Protein AF-H3BLL1-F1 (afdb_monomer_lite)

InterPro domains:
  IPR002194 Chaperonin TCP-1, conserved site [PS00751] (11-27)
  IPR002194 Chaperonin TCP-1, conserved site [PS00995] (39-47)
  IPR002423 Chaperonin Cpn60/GroEL/TCP-1 family [PF00118] (1-132)
  IPR017998 T-complex protein 1 [PR00304] (9-27)
  IPR017998 T-complex protein 1 [PR00304] (39-58)
  IPR017998 T-complex protein 1 [PTHR11353] (1-132)
  IPR027410 TCP-1-like chaperonin intermediate domain superfamily [G3DSA:3.30.260.10] (96-131)
  IPR027413 GroEL-like equatorial domain superfamily [G3DSA:1.10.560.10] (1-95)
  IPR027413 GroEL-like equatorial domain superfamily [SSF48592] (1-94)

Radius of gyration: 19.1 Å; chains: 1; bounding box: 44×36×47 Å

Sequence (132 aa):
MVINRLEKLFVTNDAATILRELEVQHPAAKMIVMASHMQEQEVGDGTNFVLVFAGALLELAEELLRIGLSVSEVISGYEIACKKAHEILPELVCCSAKNLRDVDEVSSLLRTSIMSKQYGSETFLAKLIAQA

Organism: Mus musculus (NCBI:txid10090)

Structure (mmCIF, N/CA/C/O backbone):
data_AF-H3BLL1-F1
#
_entry.id   AF-H3BLL1-F1
#
loop_
_atom_site.group_PDB
_atom_site.id
_atom_site.type_symbol
_atom_site.label_atom_id
_atom_site.label_alt_id
_atom_site.label_comp_id
_atom_site.label_asym_id
_atom_site.label_entity_id
_atom_site.label_seq_id
_atom_site.pdbx_PDB_ins_code
_atom_site.Cartn_x
_atom_site.Cartn_y
_atom_site.Cartn_z
_atom_site.occupancy
_atom_site.B_iso_or_equiv
_atom_site.auth_seq_id
_atom_site.auth_comp_id
_atom_site.auth_asym_id
_atom_site.auth_atom_id
_atom_site.pdbx_PDB_model_num
ATOM 1 N N . MET A 1 1 ? -11.235 7.068 -17.071 1.00 83.25 1 MET A N 1
ATOM 2 C CA . MET A 1 1 ? -11.372 8.383 -17.734 1.00 83.25 1 MET A CA 1
ATOM 3 C C . MET A 1 1 ? -11.828 9.377 -16.687 1.00 83.25 1 MET A C 1
ATOM 5 O O . MET A 1 1 ? -12.841 9.115 -16.051 1.00 83.25 1 MET A O 1
ATOM 9 N N . VAL A 1 2 ? -11.071 10.450 -16.472 1.00 87.44 2 VAL A N 1
ATOM 10 C CA . VAL A 1 2 ? -11.407 11.514 -15.514 1.00 87.44 2 VAL A CA 1
ATOM 11 C C . VAL A 1 2 ? -11.493 12.826 -16.288 1.00 87.44 2 VAL A C 1
ATOM 13 O O . VAL A 1 2 ? -10.601 13.119 -17.082 1.00 87.44 2 VAL A O 1
ATOM 16 N N . ILE A 1 3 ? -12.572 13.583 -16.096 1.00 88.44 3 ILE A N 1
ATOM 17 C CA . ILE A 1 3 ? -12.713 14.948 -16.615 1.00 88.44 3 ILE A CA 1
ATOM 18 C C . ILE A 1 3 ? -12.699 15.865 -15.400 1.00 88.44 3 ILE A C 1
ATOM 20 O O . ILE A 1 3 ? -13.543 15.717 -14.517 1.00 88.44 3 ILE A O 1
ATOM 24 N N . ASN A 1 4 ? -11.717 16.758 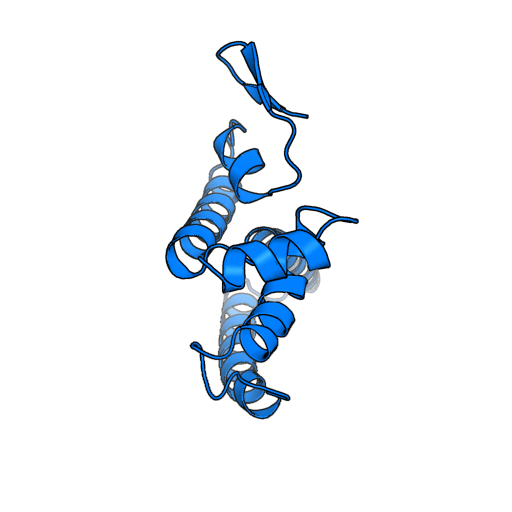-15.324 1.00 85.56 4 ASN A N 1
ATOM 25 C CA . ASN A 1 4 ? -11.573 17.639 -14.168 1.00 85.56 4 ASN A CA 1
ATOM 26 C C . ASN A 1 4 ? -12.425 18.916 -14.304 1.00 85.56 4 ASN A C 1
ATOM 28 O O . ASN A 1 4 ? -13.054 19.160 -15.334 1.00 85.56 4 ASN A O 1
ATOM 32 N N . ARG A 1 5 ? -12.410 19.771 -13.271 1.00 85.50 5 ARG A N 1
ATOM 33 C CA . ARG A 1 5 ? -13.144 21.056 -13.235 1.00 85.50 5 ARG A CA 1
ATOM 34 C C . ARG A 1 5 ? -12.823 22.016 -14.388 1.00 85.50 5 ARG A C 1
ATOM 36 O O . ARG A 1 5 ? -13.582 22.948 -14.622 1.00 85.50 5 ARG A O 1
ATOM 43 N N . LEU A 1 6 ? -11.685 21.831 -15.058 1.00 90.31 6 LEU A N 1
ATOM 44 C CA . LEU A 1 6 ? -11.230 22.643 -16.189 1.00 90.31 6 LEU A CA 1
ATOM 45 C C . LEU A 1 6 ? -11.555 21.988 -17.542 1.00 90.31 6 LEU A C 1
ATOM 47 O O . LEU A 1 6 ? -10.938 22.343 -18.543 1.00 90.31 6 LEU A O 1
ATOM 51 N N . GLU A 1 7 ? -12.449 20.994 -17.561 1.00 89.06 7 GLU A N 1
ATOM 52 C CA . GLU A 1 7 ? -12.830 20.210 -18.745 1.00 89.06 7 GLU A CA 1
ATOM 53 C C . GLU A 1 7 ? -11.648 19.488 -19.420 1.00 89.06 7 GLU A C 1
ATOM 55 O O . GLU A 1 7 ? -11.715 19.093 -20.585 1.00 89.06 7 GLU A O 1
ATOM 60 N N . LYS A 1 8 ? -10.546 19.264 -18.687 1.00 90.94 8 LYS A N 1
ATOM 61 C CA . LYS A 1 8 ? -9.409 18.497 -19.203 1.00 90.94 8 LYS A CA 1
ATOM 62 C C . LYS A 1 8 ? -9.686 17.007 -19.083 1.00 90.94 8 LYS A C 1
ATOM 64 O O . LYS A 1 8 ? -10.024 16.511 -18.008 1.00 90.94 8 LYS A O 1
ATOM 69 N N . LEU A 1 9 ? -9.489 16.303 -20.194 1.00 91.44 9 LEU A N 1
ATOM 70 C CA . LEU A 1 9 ? -9.632 14.858 -20.288 1.00 91.44 9 LEU A CA 1
ATOM 71 C C . LEU A 1 9 ? -8.333 14.151 -19.886 1.00 91.44 9 LEU A C 1
ATOM 73 O O . LEU A 1 9 ? -7.309 14.299 -20.552 1.00 91.44 9 LEU A O 1
ATOM 77 N N . PHE A 1 10 ? -8.407 13.313 -18.855 1.00 90.94 10 PHE A N 1
ATOM 78 C CA . PHE A 1 10 ? -7.334 12.413 -18.444 1.00 90.94 10 PHE A CA 1
ATOM 79 C C . PHE A 1 10 ? -7.717 10.957 -18.715 1.00 90.94 10 PHE A C 1
ATOM 81 O O . PHE A 1 10 ? -8.726 10.433 -18.220 1.00 90.94 10 PHE A O 1
ATOM 88 N N . VAL A 1 11 ? -6.867 10.277 -19.481 1.00 91.06 11 VAL A N 1
ATOM 89 C CA . VAL A 1 11 ? -6.917 8.828 -19.689 1.00 91.06 11 VAL A CA 1
ATOM 90 C C . VAL A 1 11 ? -5.709 8.238 -18.977 1.00 91.06 11 VAL A C 1
ATOM 92 O O . VAL A 1 11 ? -4.587 8.336 -19.458 1.00 91.06 11 VAL A O 1
ATOM 95 N N . THR A 1 12 ? -5.937 7.693 -17.786 1.00 89.38 12 THR A N 1
ATOM 96 C CA . THR A 1 12 ? -4.879 7.140 -16.941 1.00 89.38 12 THR A CA 1
ATOM 97 C C . THR A 1 12 ? -5.408 5.964 -16.132 1.00 89.38 12 THR A C 1
ATOM 99 O O . THR A 1 12 ? -6.570 5.968 -15.716 1.00 89.38 12 THR A O 1
ATOM 102 N N . ASN A 1 13 ? -4.541 4.976 -15.926 1.00 85.19 13 ASN A N 1
ATOM 103 C CA . ASN A 1 13 ? -4.751 3.852 -15.012 1.00 85.19 13 ASN A CA 1
ATOM 104 C C . ASN A 1 13 ? -4.034 4.071 -13.671 1.00 85.19 13 ASN A C 1
ATOM 106 O O . ASN A 1 13 ? -4.079 3.217 -12.790 1.00 85.19 13 ASN A O 1
ATOM 110 N N . ASP A 1 14 ? -3.331 5.194 -13.522 1.00 88.00 14 ASP A N 1
ATOM 111 C CA . ASP A 1 14 ? -2.552 5.483 -12.334 1.00 88.00 14 ASP A CA 1
ATOM 112 C C . ASP A 1 14 ? -3.418 6.074 -11.212 1.00 88.00 14 ASP A C 1
ATOM 114 O O . ASP A 1 14 ? -4.023 7.138 -11.364 1.00 88.00 14 ASP A O 1
ATOM 118 N N . ALA A 1 15 ? -3.449 5.385 -10.070 1.00 88.25 15 ALA A N 1
ATOM 119 C CA . ALA A 1 15 ? -4.270 5.757 -8.924 1.00 88.25 15 ALA A CA 1
ATOM 120 C C . ALA A 1 15 ? -3.898 7.135 -8.358 1.00 88.25 15 ALA A C 1
ATOM 122 O O . ALA A 1 15 ? -4.791 7.926 -8.055 1.00 88.25 15 ALA A O 1
ATOM 123 N N . ALA A 1 16 ? -2.606 7.466 -8.275 1.00 86.56 16 ALA A N 1
ATOM 124 C CA . ALA A 1 16 ? -2.158 8.768 -7.783 1.00 86.56 16 ALA A CA 1
ATOM 125 C C . ALA A 1 16 ? -2.653 9.912 -8.677 1.00 86.56 16 ALA A C 1
ATOM 127 O O . ALA A 1 16 ? -3.097 10.956 -8.198 1.00 86.56 16 ALA A O 1
ATOM 128 N N . THR A 1 17 ? -2.615 9.716 -9.993 1.00 88.06 17 THR A N 1
ATOM 129 C CA . THR A 1 17 ? -3.149 10.679 -10.962 1.00 88.06 17 THR A CA 1
ATOM 130 C C . THR A 1 17 ? -4.666 10.803 -10.856 1.00 88.06 17 THR A C 1
ATOM 132 O O . THR A 1 17 ? -5.173 11.920 -10.817 1.00 88.06 17 THR A O 1
ATOM 135 N N . ILE A 1 18 ? -5.393 9.690 -10.724 1.00 91.31 18 ILE A N 1
ATOM 136 C CA . ILE A 1 18 ? -6.850 9.714 -10.523 1.00 91.31 18 ILE A CA 1
ATOM 137 C C . ILE A 1 18 ? -7.205 10.501 -9.255 1.00 91.31 18 ILE A C 1
ATOM 139 O O . ILE A 1 18 ? -8.041 11.398 -9.306 1.00 91.31 18 ILE A O 1
ATOM 143 N N . LEU A 1 19 ? -6.550 10.214 -8.128 1.00 89.88 19 LEU A N 1
ATOM 144 C CA . LEU A 1 19 ? -6.845 10.860 -6.848 1.00 89.88 19 LEU A CA 1
ATOM 145 C C . LEU A 1 19 ? -6.522 12.356 -6.819 1.00 89.88 19 LEU A C 1
ATOM 147 O O . LEU A 1 19 ? -7.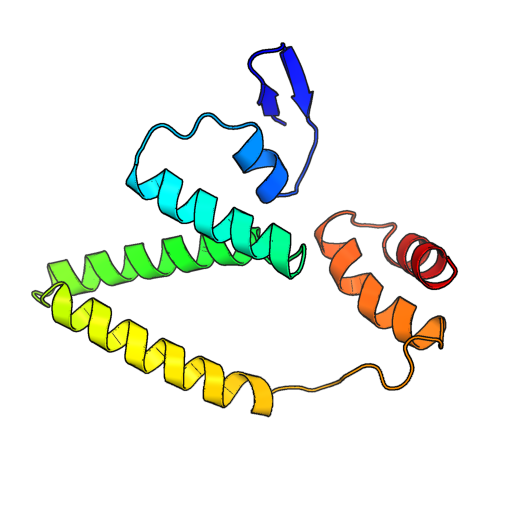196 13.093 -6.106 1.00 89.88 19 LEU A O 1
ATOM 151 N N . ARG A 1 20 ? -5.524 12.811 -7.585 1.00 86.38 20 ARG A N 1
ATOM 152 C CA . ARG A 1 20 ? -5.202 14.242 -7.718 1.00 86.38 20 ARG A CA 1
ATOM 153 C C . ARG A 1 20 ? -6.273 15.020 -8.475 1.00 86.38 20 ARG A C 1
ATOM 155 O O . ARG A 1 20 ? -6.527 16.174 -8.146 1.00 86.38 20 ARG A O 1
ATOM 162 N N . GLU A 1 21 ? -6.891 14.392 -9.471 1.00 89.12 21 GLU A N 1
ATOM 163 C CA . GLU A 1 21 ? -7.937 15.022 -10.282 1.00 89.12 21 GLU A CA 1
ATOM 164 C C . GLU A 1 21 ? -9.336 14.899 -9.652 1.00 89.12 21 GLU A C 1
ATOM 166 O O . GLU A 1 21 ? -10.254 15.621 -10.043 1.00 89.12 21 GLU A O 1
ATOM 171 N N . LEU A 1 22 ? -9.515 14.005 -8.673 1.00 87.44 22 LEU A N 1
ATOM 172 C CA . LEU A 1 22 ? -10.772 13.826 -7.948 1.00 87.44 22 LEU A CA 1
ATOM 173 C C . LEU A 1 22 ? -10.936 14.816 -6.790 1.00 87.44 22 LEU A C 1
ATOM 175 O O . LEU A 1 22 ? -10.029 15.087 -6.006 1.00 87.44 22 LEU A O 1
ATOM 179 N N . GLU A 1 23 ? -12.167 15.282 -6.601 1.00 86.19 23 GLU A N 1
ATOM 180 C CA . GLU A 1 23 ? -12.534 16.148 -5.484 1.00 86.19 23 GLU A CA 1
ATOM 181 C C . GLU A 1 23 ? -12.929 15.343 -4.246 1.00 86.19 23 GLU A C 1
ATOM 183 O O . GLU A 1 23 ? -14.108 15.127 -3.956 1.00 86.19 23 GLU A O 1
ATOM 188 N N 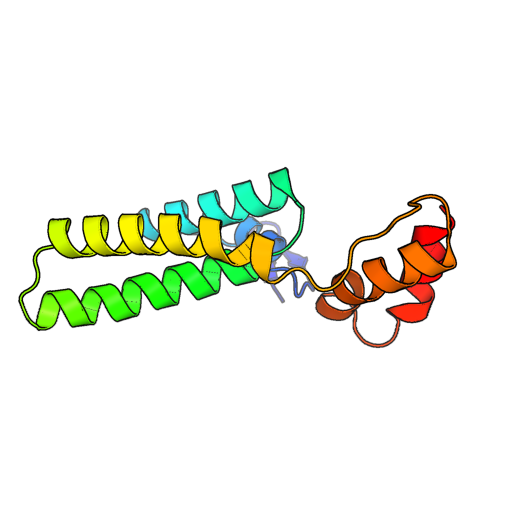. VAL A 1 24 ? -11.938 14.905 -3.475 1.00 90.56 24 VAL A N 1
ATOM 189 C CA . VAL A 1 24 ? -12.203 14.166 -2.236 1.00 90.56 24 VAL A CA 1
ATOM 190 C C . VAL A 1 24 ? -12.667 15.120 -1.132 1.00 90.56 24 VAL A C 1
ATOM 192 O O . VAL A 1 24 ? -11.888 15.903 -0.590 1.00 90.56 24 VAL A O 1
ATOM 195 N N . GLN A 1 25 ? -13.954 15.049 -0.783 1.00 92.19 25 GLN A N 1
ATOM 196 C CA . GLN A 1 25 ? -14.570 15.919 0.228 1.00 92.19 25 GLN A CA 1
ATOM 197 C C . GLN A 1 25 ? -14.432 15.367 1.655 1.00 92.19 25 GLN A C 1
ATOM 199 O O . GLN A 1 25 ? -14.162 16.121 2.590 1.00 92.19 25 GLN A O 1
ATOM 204 N N . HIS A 1 26 ? -14.581 14.049 1.828 1.00 95.06 26 HIS A N 1
ATOM 205 C CA . HIS A 1 26 ? -14.648 13.423 3.148 1.00 95.06 26 HIS A CA 1
ATOM 206 C C . HIS A 1 26 ? -13.288 13.460 3.880 1.00 95.06 26 HIS A C 1
ATOM 208 O O . HIS A 1 26 ? -12.306 12.942 3.339 1.00 95.06 26 HIS A O 1
ATOM 214 N N . PRO A 1 27 ? -13.200 13.990 5.119 1.00 94.44 27 PRO A N 1
ATOM 215 C CA . PRO A 1 27 ? -11.931 14.112 5.845 1.00 94.44 27 PRO A CA 1
ATOM 216 C C . PRO A 1 27 ? -11.185 12.786 6.039 1.00 94.44 27 PRO A C 1
ATOM 218 O O . PRO A 1 27 ? -9.980 12.731 5.815 1.00 94.44 27 PRO A O 1
ATOM 221 N N . ALA A 1 28 ? -11.887 11.697 6.373 1.00 92.62 28 ALA A N 1
ATOM 222 C CA . ALA A 1 28 ? -11.237 10.391 6.529 1.00 92.62 28 ALA A CA 1
ATOM 223 C C . ALA A 1 28 ? -10.647 9.871 5.206 1.00 92.62 28 ALA A C 1
ATOM 225 O O . ALA A 1 28 ? -9.562 9.302 5.195 1.00 92.62 28 ALA A O 1
ATOM 226 N N . ALA A 1 29 ? -11.312 10.136 4.075 1.00 93.75 29 ALA A N 1
ATOM 227 C CA . ALA A 1 29 ? -10.797 9.744 2.767 1.00 93.75 29 ALA A CA 1
ATOM 228 C C . ALA A 1 29 ? -9.573 10.589 2.382 1.00 93.75 29 ALA A C 1
ATOM 230 O O . ALA A 1 29 ? -8.626 10.060 1.807 1.00 93.75 29 ALA A O 1
ATOM 231 N N . LYS A 1 30 ? -9.537 11.878 2.763 1.00 94.19 30 LYS A N 1
ATOM 232 C CA . LYS A 1 30 ? -8.354 12.732 2.564 1.00 94.19 30 LYS A CA 1
ATOM 233 C C . LYS A 1 30 ? -7.108 12.170 3.248 1.00 94.19 30 LYS A C 1
ATOM 235 O O . LYS A 1 30 ? -6.038 12.267 2.663 1.00 94.19 30 LYS A O 1
ATOM 240 N N . MET A 1 31 ? -7.236 11.551 4.423 1.00 94.62 31 MET A N 1
ATOM 241 C CA . MET A 1 31 ? -6.096 10.912 5.098 1.00 94.62 31 MET A CA 1
ATOM 242 C C . MET A 1 31 ? -5.500 9.777 4.257 1.00 94.62 31 MET A C 1
ATOM 244 O O . MET A 1 31 ? -4.284 9.699 4.103 1.00 94.62 31 MET A O 1
ATOM 248 N N . ILE A 1 32 ? -6.348 8.941 3.649 1.00 94.31 32 ILE A N 1
ATOM 249 C CA . ILE A 1 32 ? -5.904 7.848 2.771 1.00 94.31 32 ILE A CA 1
ATOM 250 C C . ILE A 1 32 ? -5.266 8.413 1.490 1.00 94.31 32 ILE A C 1
ATOM 252 O O . ILE A 1 32 ? -4.215 7.942 1.057 1.00 94.31 32 ILE A O 1
ATOM 256 N N . VAL A 1 33 ? -5.850 9.469 0.911 1.00 94.12 33 VAL A N 1
ATOM 257 C CA . VAL A 1 33 ? -5.271 10.164 -0.252 1.00 94.12 33 VAL A CA 1
ATOM 258 C C . VAL A 1 33 ? -3.895 10.743 0.075 1.00 94.12 33 VAL A C 1
ATOM 260 O O . VAL A 1 33 ? -2.971 10.597 -0.720 1.00 94.12 33 VAL A O 1
ATOM 263 N N . MET A 1 34 ? -3.730 11.361 1.247 1.00 93.00 34 MET A N 1
ATOM 264 C CA . MET A 1 34 ? -2.440 11.885 1.703 1.00 93.00 34 MET A CA 1
ATOM 265 C C . MET A 1 34 ? -1.410 10.766 1.880 1.00 93.00 34 MET A C 1
ATOM 267 O O . MET A 1 34 ? -0.288 10.913 1.405 1.00 93.00 34 MET A O 1
ATOM 271 N N . ALA A 1 35 ? -1.793 9.632 2.474 1.00 94.00 35 ALA A N 1
ATOM 272 C CA . ALA A 1 35 ? -0.910 8.472 2.604 1.00 94.00 35 ALA A CA 1
ATOM 273 C C . ALA A 1 35 ? -0.468 7.930 1.232 1.00 94.00 35 ALA A C 1
ATOM 275 O O . ALA A 1 35 ? 0.718 7.702 1.002 1.00 94.00 35 ALA A O 1
ATOM 276 N N . SER A 1 36 ? -1.401 7.802 0.282 1.00 94.19 36 SER A N 1
ATOM 277 C CA . SER A 1 36 ? -1.071 7.423 -1.096 1.00 94.19 36 SER A CA 1
ATOM 278 C C . SER A 1 36 ? -0.182 8.458 -1.790 1.00 94.19 36 SER A C 1
ATOM 280 O O . SER A 1 36 ? 0.625 8.083 -2.636 1.00 94.19 36 SER A O 1
ATOM 282 N N . HIS A 1 37 ? -0.322 9.747 -1.478 1.00 93.12 37 HIS A N 1
ATOM 283 C CA . HIS A 1 37 ? 0.534 10.784 -2.048 1.00 93.12 37 HIS A CA 1
ATOM 284 C C . HIS A 1 37 ? 1.958 10.725 -1.486 1.00 93.12 37 HIS A C 1
ATOM 286 O O . HIS A 1 37 ? 2.906 10.899 -2.243 1.00 93.12 37 HIS A O 1
ATOM 292 N N . MET A 1 38 ? 2.120 10.429 -0.194 1.00 94.56 38 MET A N 1
ATOM 293 C CA . MET A 1 38 ? 3.440 10.200 0.404 1.00 94.56 38 MET A CA 1
ATOM 294 C C . MET A 1 38 ? 4.142 8.999 -0.241 1.00 94.56 38 MET A C 1
ATOM 296 O O . MET A 1 38 ? 5.315 9.089 -0.582 1.00 94.56 38 MET A O 1
ATOM 300 N N . GLN A 1 39 ? 3.411 7.909 -0.494 1.00 94.62 39 GLN A N 1
ATOM 301 C CA . GLN A 1 39 ? 3.941 6.743 -1.208 1.00 94.62 39 GLN A CA 1
ATOM 302 C C . GLN A 1 39 ? 4.447 7.099 -2.618 1.00 94.62 39 GLN A C 1
ATOM 304 O O . GLN A 1 39 ? 5.526 6.667 -3.020 1.00 94.62 39 GLN A O 1
ATOM 309 N N . GLU A 1 40 ? 3.687 7.915 -3.357 1.00 92.56 40 GLU A N 1
ATOM 310 C CA . GLU A 1 40 ? 4.103 8.420 -4.673 1.00 92.56 40 GLU A CA 1
ATOM 311 C C . GLU A 1 40 ? 5.391 9.250 -4.584 1.00 92.56 40 GLU A C 1
ATOM 313 O O . GLU A 1 40 ? 6.264 9.116 -5.433 1.00 92.56 40 GLU A O 1
ATOM 318 N N . GLN A 1 41 ? 5.522 10.107 -3.567 1.00 94.00 41 GLN A N 1
ATOM 319 C CA . GLN A 1 41 ? 6.690 10.981 -3.415 1.00 94.00 41 GLN A CA 1
ATOM 320 C C . GLN A 1 41 ? 7.971 10.216 -3.070 1.00 94.00 41 GLN A C 1
ATOM 322 O O . GLN A 1 41 ? 9.035 10.576 -3.566 1.00 94.00 41 GLN A O 1
ATOM 327 N N . GLU A 1 42 ? 7.876 9.183 -2.232 1.00 93.75 42 GLU A N 1
ATOM 328 C CA . GLU A 1 42 ? 9.051 8.450 -1.750 1.00 93.75 42 GLU A CA 1
ATOM 329 C C . GLU A 1 42 ? 9.560 7.414 -2.759 1.00 93.75 42 GLU A C 1
ATOM 331 O O . GLU A 1 42 ? 10.769 7.288 -2.955 1.00 93.75 42 GLU A O 1
ATOM 336 N N . VAL A 1 43 ? 8.660 6.663 -3.407 1.00 91.75 43 VAL A N 1
ATOM 337 C CA . VAL A 1 43 ? 9.060 5.559 -4.303 1.00 91.75 43 VAL A CA 1
ATOM 338 C C . VAL A 1 43 ? 8.427 5.598 -5.694 1.00 91.75 43 VAL A C 1
ATOM 340 O O . VAL A 1 43 ? 8.891 4.884 -6.579 1.00 91.75 43 VAL A O 1
ATOM 343 N N . GLY A 1 44 ? 7.381 6.401 -5.913 1.00 89.88 44 GLY A N 1
ATOM 344 C CA . GLY A 1 44 ? 6.717 6.534 -7.220 1.00 89.88 44 GLY A CA 1
ATOM 345 C C . GLY A 1 44 ? 5.904 5.318 -7.687 1.00 89.88 44 GLY A C 1
ATOM 346 O O . GLY 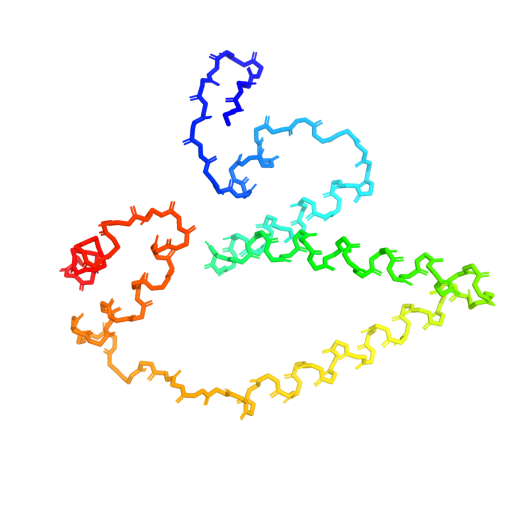A 1 44 ? 5.432 5.296 -8.821 1.00 89.88 44 GLY A O 1
ATOM 347 N N . ASP A 1 45 ? 5.739 4.292 -6.846 1.00 91.06 45 ASP A N 1
ATOM 348 C CA . ASP A 1 45 ? 4.930 3.102 -7.131 1.00 91.06 45 ASP A CA 1
ATOM 349 C C . ASP A 1 45 ? 4.198 2.598 -5.872 1.00 91.06 45 ASP A C 1
ATOM 351 O O . ASP A 1 45 ? 4.474 3.006 -4.742 1.00 91.06 45 ASP A O 1
ATOM 355 N N . GLY A 1 46 ? 3.226 1.705 -6.052 1.00 92.38 46 GLY A N 1
ATOM 356 C CA . GLY A 1 46 ? 2.468 1.104 -4.952 1.00 92.38 46 GLY A CA 1
ATOM 357 C C . GLY A 1 46 ? 1.358 1.996 -4.393 1.00 92.38 46 GLY A C 1
ATOM 358 O O . GLY A 1 46 ? 0.720 1.642 -3.405 1.00 92.38 46 GLY A O 1
ATOM 359 N N . THR A 1 47 ? 1.050 3.120 -5.039 1.00 93.94 47 THR A N 1
ATOM 360 C CA . THR A 1 47 ? -0.046 4.008 -4.620 1.00 93.94 47 THR A CA 1
ATOM 361 C C . THR A 1 47 ? -1.389 3.295 -4.581 1.00 93.94 47 THR A C 1
ATOM 363 O O . THR A 1 47 ? -2.113 3.387 -3.595 1.00 93.94 47 THR A O 1
ATOM 366 N N . ASN A 1 48 ? -1.682 2.475 -5.592 1.00 94.06 48 ASN A N 1
ATOM 367 C CA . ASN A 1 48 ? -2.886 1.648 -5.593 1.00 94.06 48 ASN A CA 1
ATOM 368 C C . ASN A 1 48 ? -2.890 0.608 -4.456 1.00 94.06 48 ASN A C 1
ATOM 370 O O . ASN A 1 48 ? -3.939 0.338 -3.877 1.00 94.06 48 ASN A O 1
ATOM 374 N N . PHE A 1 49 ? -1.724 0.048 -4.110 1.00 95.75 49 PHE A N 1
ATOM 375 C CA . PHE A 1 49 ? -1.606 -0.903 -3.003 1.00 95.75 49 PHE A CA 1
ATOM 376 C C . PHE A 1 49 ? -1.976 -0.247 -1.671 1.00 95.75 49 PHE A C 1
ATOM 378 O O . PHE A 1 49 ? -2.779 -0.812 -0.936 1.00 95.75 49 PHE A O 1
ATOM 385 N N . VAL A 1 50 ? -1.486 0.967 -1.398 1.00 95.94 50 VAL A N 1
ATOM 386 C CA . VAL A 1 50 ? -1.830 1.713 -0.173 1.00 95.94 50 VAL A CA 1
ATOM 387 C C . VAL A 1 50 ? -3.342 1.904 -0.041 1.00 95.94 50 VAL A C 1
ATOM 389 O O . VAL A 1 50 ? -3.893 1.682 1.035 1.00 95.94 50 VAL A O 1
ATOM 392 N N . LEU A 1 51 ? -4.027 2.262 -1.131 1.00 95.06 51 LEU A N 1
ATOM 393 C CA . LEU A 1 51 ? -5.478 2.477 -1.126 1.00 95.06 51 LEU A CA 1
ATOM 394 C C . LEU A 1 51 ? -6.254 1.196 -0.824 1.00 95.06 51 LEU A C 1
ATOM 396 O O . LEU A 1 51 ? -7.110 1.185 0.060 1.00 95.06 51 LEU A O 1
ATOM 400 N N . VAL A 1 52 ? -5.947 0.121 -1.554 1.00 96.56 52 VAL A N 1
ATOM 401 C CA . VAL A 1 52 ? -6.636 -1.167 -1.405 1.00 96.56 52 VAL A CA 1
ATOM 402 C C . VAL A 1 52 ? -6.359 -1.762 -0.028 1.00 96.56 52 VAL A C 1
ATOM 404 O O . VAL A 1 52 ? -7.280 -2.221 0.644 1.00 96.56 52 VAL A O 1
ATOM 407 N N . PHE A 1 53 ? -5.106 -1.708 0.422 1.00 97.88 53 PHE A N 1
ATOM 408 C CA . PHE A 1 53 ? -4.704 -2.256 1.710 1.00 97.88 53 PHE A CA 1
ATOM 409 C C . PHE A 1 53 ? -5.334 -1.491 2.878 1.00 97.88 53 PHE A C 1
ATOM 411 O O . PHE A 1 53 ? -5.879 -2.113 3.786 1.00 97.88 53 PHE A O 1
ATOM 418 N N . ALA A 1 54 ? -5.356 -0.154 2.832 1.00 97.06 54 ALA A N 1
ATOM 419 C CA . ALA A 1 54 ? -6.041 0.651 3.844 1.00 97.06 54 ALA A CA 1
ATOM 420 C C . ALA A 1 54 ? -7.552 0.366 3.888 1.00 97.06 54 ALA A C 1
ATOM 422 O O . ALA A 1 54 ? -8.120 0.271 4.974 1.00 97.06 54 ALA A O 1
ATOM 423 N N . GLY A 1 55 ? -8.194 0.192 2.727 1.00 97.00 55 GLY A N 1
ATOM 424 C CA . GLY A 1 55 ? -9.604 -0.195 2.646 1.00 97.00 55 GLY A CA 1
ATOM 425 C C . GLY A 1 55 ? -9.879 -1.540 3.321 1.00 97.00 55 GLY A C 1
ATOM 426 O O . GLY A 1 55 ? -10.751 -1.617 4.182 1.00 97.00 55 GLY A O 1
ATOM 427 N N . ALA A 1 56 ? -9.081 -2.562 3.002 1.00 98.12 56 ALA A N 1
ATOM 428 C CA . ALA A 1 56 ? -9.211 -3.896 3.590 1.00 98.12 56 ALA A CA 1
ATOM 429 C C . ALA A 1 56 ? -8.978 -3.900 5.113 1.00 98.12 56 ALA A C 1
ATOM 431 O O . ALA A 1 56 ? -9.694 -4.574 5.851 1.00 98.12 56 ALA A O 1
ATOM 432 N N . LEU A 1 57 ? -8.008 -3.119 5.603 1.00 98.12 57 LEU A N 1
ATOM 433 C CA . LEU A 1 57 ? -7.775 -2.961 7.041 1.00 98.12 57 LEU A CA 1
ATOM 434 C C . LEU A 1 57 ? -8.983 -2.336 7.748 1.00 98.12 57 LEU A C 1
ATOM 436 O O . LEU A 1 57 ? -9.351 -2.777 8.831 1.00 98.12 57 LEU A O 1
ATOM 440 N N . LEU A 1 58 ? -9.610 -1.317 7.157 1.00 97.75 58 LEU A N 1
ATOM 441 C CA . LEU A 1 58 ? -10.779 -0.666 7.755 1.00 97.75 58 LEU A CA 1
ATOM 442 C C . LEU A 1 58 ? -12.030 -1.554 7.714 1.00 97.75 58 LEU A C 1
ATOM 444 O O . LEU A 1 58 ? -12.788 -1.559 8.680 1.00 97.75 58 LEU A O 1
ATOM 448 N N . GLU A 1 59 ? -12.220 -2.321 6.639 1.00 97.94 59 GLU A N 1
ATOM 449 C CA . GLU A 1 59 ? -13.310 -3.297 6.510 1.00 97.94 59 GLU A CA 1
ATOM 450 C C . GLU A 1 59 ? -13.218 -4.377 7.599 1.00 97.94 59 GLU A C 1
ATOM 452 O O . GLU A 1 59 ? -14.170 -4.598 8.345 1.00 97.94 59 GLU A O 1
ATOM 457 N N . LEU A 1 60 ? -12.036 -4.971 7.782 1.00 97.88 60 LEU A N 1
ATOM 458 C CA . LEU A 1 60 ? -11.803 -5.954 8.844 1.00 97.88 60 LEU A CA 1
ATOM 459 C C . LEU A 1 60 ? -11.868 -5.336 10.247 1.00 97.88 60 LEU A C 1
ATOM 461 O O . LEU A 1 60 ? -12.344 -5.973 11.188 1.00 97.88 60 LEU A O 1
ATOM 465 N N . ALA A 1 61 ? -11.410 -4.094 10.412 1.00 98.00 61 ALA A N 1
ATOM 466 C CA . ALA A 1 61 ? -11.535 -3.384 11.680 1.00 98.00 61 ALA A CA 1
ATOM 467 C C . ALA A 1 61 ? -13.007 -3.193 12.071 1.00 98.00 61 ALA A C 1
ATOM 469 O O . ALA A 1 61 ? -13.348 -3.366 13.240 1.00 98.00 61 ALA A O 1
ATOM 470 N N . GLU A 1 62 ? -13.890 -2.890 11.116 1.00 97.88 62 GLU A N 1
ATOM 471 C CA . GLU A 1 62 ? -15.327 -2.777 11.371 1.00 97.88 62 GLU A CA 1
ATOM 472 C C . GLU A 1 62 ? -15.914 -4.085 11.925 1.00 97.88 62 GLU A C 1
ATOM 474 O O . GLU A 1 62 ? -16.678 -4.057 12.895 1.00 97.88 62 GLU A O 1
ATOM 479 N N . GLU A 1 63 ? -15.534 -5.234 11.364 1.00 97.88 63 GLU A N 1
ATOM 480 C CA . GLU A 1 63 ? -15.975 -6.546 11.854 1.00 97.88 63 GLU A CA 1
ATOM 481 C C . GLU A 1 63 ? -15.535 -6.797 13.302 1.00 97.88 63 GLU A C 1
ATOM 483 O O . GLU A 1 63 ? -16.342 -7.223 14.133 1.00 97.88 63 GLU A O 1
ATOM 488 N N . LEU A 1 64 ? -14.284 -6.470 13.636 1.00 97.62 64 LEU A N 1
ATOM 489 C CA . LEU A 1 64 ? -13.755 -6.613 14.996 1.00 97.62 64 LEU A CA 1
ATOM 490 C C . LEU A 1 64 ? -14.520 -5.744 16.000 1.00 97.62 64 LEU A C 1
ATOM 492 O O . LEU A 1 64 ? -14.866 -6.209 17.090 1.00 97.62 64 LEU A O 1
ATOM 496 N N . LEU A 1 65 ? -14.845 -4.507 15.620 1.00 97.56 65 LEU A N 1
ATOM 497 C CA . LEU A 1 65 ? -15.654 -3.616 16.453 1.00 97.56 65 LEU A CA 1
ATOM 498 C C . LEU A 1 65 ? -17.066 -4.175 16.671 1.00 97.56 65 LEU A C 1
ATOM 500 O O . LEU A 1 65 ? -17.582 -4.123 17.787 1.00 97.56 65 LEU A O 1
ATOM 504 N N . ARG A 1 66 ? -17.685 -4.763 15.638 1.00 97.38 66 ARG A N 1
ATOM 505 C CA . ARG A 1 66 ? -19.015 -5.395 15.740 1.00 97.38 66 ARG A CA 1
ATOM 506 C C . ARG A 1 66 ? -19.029 -6.614 16.668 1.00 97.38 66 ARG A C 1
ATOM 508 O O . ARG A 1 66 ? -20.055 -6.879 17.290 1.00 97.38 66 ARG A O 1
ATOM 515 N N . ILE A 1 67 ? -17.912 -7.334 16.783 1.00 96.69 67 ILE A N 1
ATOM 516 C CA . ILE A 1 67 ? -17.746 -8.474 17.706 1.00 96.69 67 ILE A CA 1
ATOM 517 C C . ILE A 1 67 ? -17.524 -8.004 19.160 1.00 96.69 67 ILE A C 1
ATOM 519 O O . ILE A 1 67 ? -17.673 -8.790 20.095 1.00 96.69 67 ILE A O 1
ATOM 523 N N . GLY A 1 68 ? -17.248 -6.713 19.367 1.00 96.44 68 GLY A N 1
ATOM 524 C CA . GLY A 1 68 ? -17.142 -6.087 20.685 1.00 96.44 68 GLY A CA 1
ATOM 525 C C . GLY A 1 68 ? -15.723 -5.704 21.101 1.00 96.44 68 GLY A C 1
ATOM 526 O O . GLY A 1 68 ? -15.531 -5.330 22.257 1.00 96.44 68 GLY A O 1
ATOM 527 N N . LEU A 1 69 ? -14.737 -5.776 20.197 1.00 97.31 69 LEU A N 1
ATOM 528 C CA . LEU A 1 69 ? -13.396 -5.259 20.479 1.00 97.31 69 LEU A CA 1
ATOM 529 C C . LEU A 1 69 ? -13.426 -3.731 20.561 1.00 97.31 69 LEU A C 1
ATOM 531 O O . LEU A 1 69 ? -14.161 -3.060 19.831 1.00 97.31 69 LEU A O 1
ATOM 535 N N . SER A 1 70 ? -12.594 -3.163 21.429 1.00 97.69 70 SER A N 1
ATOM 536 C CA . SER A 1 70 ? -12.410 -1.717 21.483 1.00 97.69 70 SER A CA 1
ATOM 537 C C . SER A 1 70 ? -11.515 -1.223 20.342 1.00 97.69 70 SER A C 1
ATOM 539 O O . SER A 1 70 ? -10.609 -1.915 19.878 1.00 97.69 70 SER A O 1
ATOM 541 N N . VAL A 1 71 ? -11.717 0.029 19.922 1.00 97.44 71 VAL A N 1
ATOM 542 C CA . VAL A 1 71 ? -10.886 0.680 18.890 1.00 97.44 71 VAL A CA 1
ATOM 543 C C . VAL A 1 71 ? -9.397 0.647 19.262 1.00 97.44 71 VAL A C 1
ATOM 545 O O . VAL A 1 71 ? -8.551 0.395 18.408 1.00 97.44 71 VAL A O 1
ATOM 548 N N . SER A 1 72 ? -9.072 0.844 20.542 1.00 98.00 72 SER A N 1
ATOM 549 C CA . SER A 1 72 ? -7.693 0.823 21.041 1.00 98.00 72 SER A CA 1
ATOM 550 C C . SER A 1 72 ? -7.021 -0.542 20.871 1.00 98.00 72 SER A C 1
ATOM 552 O O . SER A 1 72 ? -5.835 -0.602 20.548 1.00 98.00 72 SER A O 1
ATOM 554 N N . GLU A 1 73 ? -7.765 -1.635 21.060 1.00 97.50 73 GLU A N 1
ATOM 555 C CA . GLU A 1 73 ? -7.248 -2.995 20.863 1.00 97.50 73 GLU A CA 1
ATOM 556 C C . GLU A 1 73 ? -6.948 -3.270 19.391 1.00 97.50 73 GLU A C 1
ATOM 558 O O . GLU A 1 73 ? -5.891 -3.816 19.081 1.00 97.50 73 GLU A O 1
ATOM 563 N N . VAL A 1 74 ? -7.829 -2.839 18.480 1.00 98.06 74 VAL A N 1
ATOM 564 C CA . VAL A 1 74 ? -7.610 -2.991 17.032 1.00 98.06 74 VAL A CA 1
ATOM 565 C C . VAL A 1 74 ? -6.366 -2.219 16.589 1.00 98.06 74 VAL A C 1
ATOM 567 O O . VAL A 1 74 ? -5.515 -2.780 15.897 1.00 98.06 74 VAL A O 1
ATOM 570 N N . ILE A 1 75 ? -6.209 -0.968 17.040 1.00 98.06 75 ILE A N 1
ATOM 571 C CA . ILE A 1 75 ? -5.022 -0.149 16.742 1.00 98.06 75 ILE A CA 1
ATOM 572 C C . ILE A 1 75 ? -3.753 -0.850 17.237 1.00 98.06 75 ILE A C 1
ATOM 574 O O . ILE A 1 75 ? -2.817 -1.045 16.462 1.00 98.06 75 ILE A O 1
ATOM 578 N N . SER A 1 76 ? -3.729 -1.278 18.503 1.00 98.12 76 SER A N 1
ATOM 579 C CA . SER A 1 76 ? -2.562 -1.954 19.077 1.00 98.12 76 SER A CA 1
ATOM 580 C C . SER A 1 76 ? -2.232 -3.256 18.341 1.00 98.12 76 SER A C 1
ATOM 582 O O . SER A 1 76 ? -1.066 -3.512 18.033 1.00 98.12 76 SER A O 1
ATOM 584 N N . GLY A 1 77 ? -3.248 -4.049 17.991 1.00 98.19 77 GLY A N 1
ATOM 585 C CA . GLY A 1 77 ? -3.082 -5.279 17.220 1.00 98.19 77 GLY A CA 1
ATOM 586 C C . GLY A 1 77 ? -2.474 -5.027 15.839 1.00 98.19 77 GLY A C 1
ATOM 587 O O . GLY A 1 77 ? -1.528 -5.714 15.450 1.00 98.19 77 GLY A O 1
ATOM 588 N N . TYR A 1 78 ? -2.958 -4.011 15.120 1.00 98.44 78 TYR A N 1
ATOM 589 C CA . TYR A 1 78 ? -2.433 -3.645 13.802 1.00 98.44 78 TYR A CA 1
ATOM 590 C C . TYR A 1 78 ? -1.012 -3.085 13.879 1.00 98.44 78 TYR A C 1
ATOM 592 O O . TYR A 1 78 ? -0.190 -3.421 13.029 1.00 98.44 78 TYR A O 1
ATOM 600 N N . GLU A 1 79 ? -0.670 -2.305 14.906 1.00 98.38 7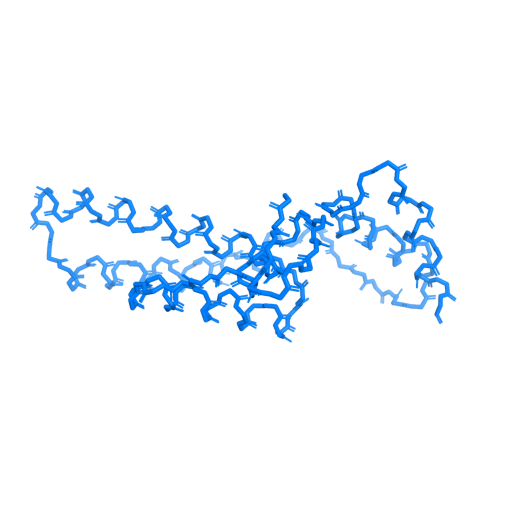9 GLU A N 1
ATOM 601 C CA . GLU A 1 79 ? 0.706 -1.835 15.105 1.00 98.38 79 GLU A CA 1
ATOM 602 C C . GLU A 1 79 ? 1.686 -2.986 15.366 1.00 98.38 79 GLU A C 1
ATOM 604 O O . GLU A 1 79 ? 2.788 -2.997 14.810 1.00 98.38 79 GLU A O 1
ATOM 609 N N . ILE A 1 80 ? 1.299 -3.967 16.189 1.00 98.44 80 ILE A N 1
ATOM 610 C CA . ILE A 1 80 ? 2.120 -5.156 16.460 1.00 98.44 80 ILE A CA 1
ATOM 611 C C . ILE A 1 80 ? 2.292 -5.979 15.178 1.00 98.44 80 ILE A C 1
ATOM 613 O O . ILE A 1 80 ? 3.415 -6.352 14.832 1.00 98.44 80 ILE A O 1
ATOM 617 N N . ALA A 1 81 ? 1.203 -6.218 14.443 1.00 98.31 81 ALA A N 1
ATOM 618 C CA . ALA A 1 81 ? 1.242 -6.952 13.182 1.00 98.31 81 ALA A CA 1
ATOM 619 C C . ALA A 1 81 ? 2.092 -6.234 12.121 1.00 98.31 81 ALA A C 1
ATOM 621 O O . ALA A 1 81 ? 2.888 -6.876 11.440 1.00 98.31 81 ALA A O 1
ATOM 622 N N . CYS A 1 82 ? 1.985 -4.907 12.020 1.00 98.06 82 CYS A N 1
ATOM 623 C CA . CYS A 1 82 ? 2.772 -4.081 11.105 1.00 98.06 82 CYS A CA 1
ATOM 624 C C . CYS A 1 82 ? 4.274 -4.167 11.412 1.00 98.06 82 CYS A C 1
ATOM 626 O O . CYS A 1 82 ? 5.079 -4.405 10.511 1.00 98.06 82 CYS A O 1
ATOM 628 N N . LYS A 1 83 ? 4.664 -4.064 12.691 1.00 98.38 83 LYS A N 1
ATOM 629 C CA . LYS A 1 83 ? 6.060 -4.273 13.114 1.00 98.38 83 LYS A CA 1
ATOM 630 C C . LYS A 1 83 ? 6.551 -5.661 12.718 1.00 98.38 83 LYS A C 1
ATOM 632 O O . LYS A 1 83 ? 7.623 -5.781 12.131 1.00 98.38 83 LYS A O 1
ATOM 637 N N . LYS A 1 84 ? 5.740 -6.696 12.955 1.00 98.25 84 LYS A N 1
ATOM 638 C CA . LYS A 1 84 ? 6.115 -8.064 12.594 1.00 98.25 84 LYS A CA 1
ATOM 639 C C . LYS A 1 84 ? 6.232 -8.265 11.081 1.00 98.25 84 LYS A C 1
ATOM 641 O O . LYS A 1 84 ? 7.155 -8.934 10.628 1.00 98.25 84 LYS A O 1
ATOM 646 N N . ALA A 1 85 ? 5.348 -7.664 10.290 1.00 97.88 85 ALA A N 1
ATOM 647 C CA . ALA A 1 85 ? 5.438 -7.702 8.834 1.00 97.88 85 ALA A CA 1
ATOM 648 C C . ALA A 1 85 ? 6.746 -7.066 8.335 1.00 97.88 85 ALA A C 1
ATOM 650 O O . ALA A 1 85 ? 7.422 -7.654 7.494 1.00 97.88 85 ALA A O 1
ATOM 651 N N . HIS A 1 86 ? 7.155 -5.925 8.901 1.00 97.44 86 HIS A N 1
ATOM 652 C CA . HIS A 1 86 ? 8.428 -5.282 8.560 1.00 97.44 86 HIS A CA 1
ATOM 653 C C . HIS A 1 86 ? 9.664 -6.109 8.942 1.00 97.44 86 HIS A C 1
ATOM 655 O O . HIS A 1 86 ? 10.684 -5.994 8.270 1.00 97.44 86 HIS A O 1
ATOM 661 N N . GLU A 1 87 ? 9.587 -6.953 9.974 1.00 97.75 87 GLU A N 1
ATOM 662 C CA . GLU A 1 87 ? 10.656 -7.912 10.293 1.00 97.75 87 GLU A CA 1
ATOM 663 C C . GLU A 1 87 ? 10.729 -9.060 9.278 1.00 97.75 87 GLU A C 1
ATOM 665 O O . GLU A 1 87 ? 11.820 -9.494 8.929 1.00 97.75 87 GLU A O 1
ATOM 670 N N . ILE A 1 88 ? 9.578 -9.553 8.806 1.00 98.12 88 ILE A N 1
ATOM 671 C CA . ILE A 1 88 ? 9.499 -10.726 7.920 1.00 98.12 88 ILE A CA 1
ATOM 672 C C . ILE A 1 88 ? 9.840 -10.365 6.467 1.00 98.12 88 ILE A C 1
ATOM 674 O O . ILE A 1 88 ? 10.487 -11.144 5.773 1.00 98.12 88 ILE A O 1
ATOM 678 N N . LEU A 1 89 ? 9.412 -9.195 5.980 1.00 96.75 89 LEU A N 1
ATOM 679 C CA . LEU A 1 89 ? 9.570 -8.803 4.572 1.00 96.75 89 LEU A CA 1
ATOM 680 C C . LEU A 1 89 ? 11.019 -8.900 4.042 1.00 96.75 89 LEU A C 1
ATOM 682 O O . LEU A 1 89 ? 11.194 -9.440 2.946 1.00 96.75 89 LEU A O 1
ATOM 686 N N . PRO A 1 90 ? 12.062 -8.453 4.773 1.00 95.56 90 PRO A N 1
ATOM 687 C CA . PRO A 1 90 ? 13.452 -8.581 4.331 1.00 95.56 90 PRO A CA 1
ATOM 688 C C . PRO A 1 90 ? 13.929 -10.030 4.170 1.00 95.56 90 PRO A C 1
ATOM 690 O O . PRO A 1 90 ? 14.807 -10.294 3.351 1.00 95.56 90 PRO A O 1
ATOM 693 N N . GLU A 1 91 ? 13.356 -10.974 4.921 1.00 96.50 91 GLU A N 1
ATOM 694 C CA . GLU A 1 91 ? 13.729 -12.395 4.871 1.00 96.50 91 GLU A CA 1
ATOM 695 C C . GLU A 1 91 ? 13.220 -13.087 3.595 1.00 96.50 91 GLU A C 1
ATOM 697 O O . GLU A 1 91 ? 13.725 -14.139 3.209 1.00 96.50 91 GLU A O 1
ATOM 702 N N . LEU A 1 92 ? 12.236 -12.488 2.918 1.00 95.44 92 LEU A N 1
ATOM 703 C CA . LEU A 1 92 ? 11.566 -13.049 1.742 1.00 95.44 92 LEU A CA 1
ATOM 704 C C . LEU A 1 92 ? 12.130 -12.530 0.407 1.00 95.44 92 LEU A C 1
ATOM 706 O O . LEU A 1 92 ? 11.570 -12.811 -0.654 1.00 95.44 92 LEU A O 1
ATOM 710 N N . VAL A 1 93 ? 13.218 -11.756 0.429 1.00 94.19 93 VAL A N 1
ATOM 711 C CA . VAL A 1 93 ? 13.794 -11.152 -0.780 1.00 94.19 93 VAL A CA 1
ATOM 712 C C . VAL A 1 93 ? 14.467 -12.217 -1.652 1.00 94.19 93 VAL A C 1
ATOM 714 O O . VAL A 1 93 ? 15.492 -12.787 -1.290 1.00 94.19 93 VAL A O 1
ATOM 717 N N . CYS A 1 94 ? 13.917 -12.452 -2.846 1.00 89.81 94 CYS A N 1
ATOM 718 C CA . CYS A 1 94 ? 14.437 -13.453 -3.787 1.00 89.81 94 CYS A CA 1
ATOM 719 C C . CYS A 1 94 ? 15.590 -12.943 -4.663 1.00 89.81 94 CYS A C 1
ATOM 721 O O . CYS A 1 94 ? 16.427 -13.723 -5.116 1.00 89.81 94 CYS A O 1
ATOM 723 N N . CYS A 1 95 ? 15.605 -11.647 -4.971 1.00 82.75 95 CYS A N 1
ATOM 724 C CA . CYS A 1 95 ? 16.540 -11.067 -5.926 1.00 82.75 95 CYS A CA 1
ATOM 725 C C . CYS A 1 95 ? 16.705 -9.563 -5.706 1.00 82.75 95 CYS A C 1
ATOM 727 O O . CYS A 1 95 ? 15.747 -8.862 -5.385 1.00 82.75 95 CYS A O 1
ATOM 729 N N . SER A 1 96 ? 17.916 -9.070 -5.944 1.00 84.44 96 SER A N 1
ATOM 730 C CA . SER A 1 96 ? 18.247 -7.650 -6.020 1.00 84.44 96 SER A CA 1
ATOM 731 C C . SER A 1 96 ? 19.226 -7.429 -7.170 1.00 84.44 96 SER A C 1
ATOM 733 O O . SER A 1 96 ? 20.016 -8.321 -7.492 1.00 84.44 96 SER A O 1
ATOM 735 N N . ALA A 1 97 ? 19.159 -6.256 -7.800 1.00 84.12 97 ALA A N 1
ATOM 736 C CA . ALA A 1 97 ? 20.117 -5.898 -8.836 1.00 84.12 97 ALA A CA 1
ATOM 737 C C . ALA A 1 97 ? 21.510 -5.732 -8.221 1.00 84.12 97 ALA A C 1
ATOM 739 O O . ALA A 1 97 ? 21.678 -5.021 -7.225 1.00 84.12 97 ALA A O 1
ATOM 740 N N . LYS A 1 98 ? 22.512 -6.375 -8.819 1.00 87.44 98 LYS A N 1
ATOM 741 C CA . LYS A 1 98 ? 23.912 -6.263 -8.393 1.00 87.44 98 LYS A CA 1
ATOM 742 C C . LYS A 1 98 ? 24.595 -5.078 -9.056 1.00 87.44 98 LYS A C 1
ATOM 744 O O . LYS A 1 98 ? 25.418 -4.420 -8.420 1.00 87.44 98 LYS A O 1
ATOM 749 N N . ASN A 1 99 ? 24.266 -4.805 -10.318 1.00 89.25 99 ASN A N 1
ATOM 750 C CA . ASN A 1 99 ? 24.855 -3.717 -11.076 1.00 89.25 99 ASN A CA 1
ATOM 751 C C . ASN A 1 99 ? 23.791 -2.910 -11.825 1.00 89.25 99 ASN A C 1
ATOM 753 O O . ASN A 1 99 ? 23.333 -3.280 -12.899 1.00 89.25 99 ASN A O 1
ATOM 757 N N . LEU A 1 100 ? 23.490 -1.718 -11.312 1.00 87.19 100 LEU A N 1
ATOM 758 C CA . LEU A 1 100 ? 22.547 -0.790 -11.946 1.00 87.19 100 LEU A CA 1
ATOM 759 C C . LEU A 1 100 ? 23.060 -0.171 -13.262 1.00 87.19 100 LEU A C 1
ATOM 761 O O . LEU A 1 100 ? 22.359 0.629 -13.868 1.00 87.19 100 LEU A O 1
ATOM 765 N N . ARG A 1 101 ? 24.283 -0.494 -13.700 1.00 88.62 101 ARG A N 1
ATOM 766 C CA . ARG A 1 101 ? 24.815 -0.096 -15.015 1.00 88.62 101 ARG A CA 1
ATOM 767 C C . ARG A 1 101 ? 24.652 -1.178 -16.075 1.00 88.62 101 ARG A C 1
ATOM 769 O O . ARG A 1 101 ? 24.935 -0.915 -17.240 1.00 88.62 101 ARG A O 1
ATOM 776 N N . ASP A 1 102 ? 24.273 -2.390 -15.677 1.00 92.19 102 ASP A N 1
ATOM 777 C CA . ASP A 1 102 ? 23.973 -3.449 -16.628 1.00 92.19 102 ASP A CA 1
ATOM 778 C C . ASP A 1 102 ? 22.555 -3.248 -17.172 1.00 92.19 102 ASP A C 1
ATOM 780 O O . ASP A 1 102 ? 21.561 -3.387 -16.458 1.00 92.19 102 ASP A O 1
ATOM 784 N N . VAL A 1 103 ? 22.481 -2.893 -18.453 1.00 90.75 103 VAL A N 1
ATOM 785 C CA . VAL A 1 103 ? 21.227 -2.605 -19.153 1.00 90.75 103 VAL A CA 1
ATOM 786 C C . VAL A 1 103 ? 20.297 -3.816 -19.138 1.00 90.75 103 VAL A C 1
ATOM 788 O O . VAL A 1 103 ? 19.088 -3.643 -18.984 1.00 90.75 103 VAL A O 1
ATOM 791 N N . ASP A 1 104 ? 20.828 -5.032 -19.275 1.00 89.38 104 ASP A N 1
ATOM 792 C CA . ASP A 1 104 ? 19.998 -6.236 -19.333 1.00 89.38 104 ASP A CA 1
ATOM 793 C C . ASP A 1 104 ? 19.440 -6.585 -17.942 1.00 89.38 104 ASP A C 1
ATOM 795 O O . ASP A 1 104 ? 18.255 -6.916 -17.812 1.00 89.38 104 ASP A O 1
ATOM 799 N N . GLU A 1 105 ? 20.249 -6.424 -16.886 1.00 90.38 105 GLU A N 1
ATOM 800 C CA . GLU A 1 105 ? 19.808 -6.595 -15.496 1.00 90.38 105 GLU A CA 1
ATOM 801 C C . GLU A 1 105 ? 18.731 -5.555 -15.143 1.00 90.38 105 GLU A C 1
ATOM 803 O O . GLU A 1 105 ? 17.621 -5.924 -14.750 1.00 90.38 105 GLU A O 1
ATOM 808 N N . VAL A 1 106 ? 18.990 -4.264 -15.375 1.00 92.00 106 VAL A N 1
ATOM 809 C CA . VAL A 1 106 ? 18.045 -3.172 -15.073 1.00 92.00 106 VAL A CA 1
ATOM 810 C C . VAL A 1 106 ? 16.765 -3.283 -15.895 1.00 92.00 106 VAL A C 1
ATOM 812 O O . VAL A 1 106 ? 15.671 -3.120 -15.351 1.00 92.00 106 VAL A O 1
ATOM 815 N N . SER A 1 107 ? 16.861 -3.623 -17.183 1.00 92.44 107 SER A N 1
ATOM 816 C CA . SER A 1 107 ? 15.681 -3.812 -18.030 1.00 92.44 107 SER A CA 1
ATOM 817 C C . SER A 1 107 ? 14.770 -4.920 -17.500 1.00 92.44 107 SER A C 1
ATOM 819 O O . SER A 1 107 ? 13.553 -4.829 -17.677 1.00 92.44 107 SER A O 1
ATOM 821 N N . SER A 1 108 ? 15.318 -5.960 -16.862 1.00 90.62 108 SER A N 1
ATOM 822 C CA . SER A 1 108 ? 14.504 -7.024 -16.265 1.00 90.62 108 SER A CA 1
ATOM 823 C C . SER A 1 108 ? 13.716 -6.539 -15.041 1.00 90.62 108 SER A C 1
ATOM 825 O O . SER A 1 108 ? 12.547 -6.903 -14.900 1.00 90.62 108 SER A O 1
ATOM 827 N N . LEU A 1 109 ? 14.306 -5.657 -14.220 1.00 90.62 109 LEU A N 1
ATOM 828 C CA . LEU A 1 109 ? 13.642 -5.044 -13.066 1.00 90.62 109 LEU A CA 1
ATOM 829 C C . LEU A 1 109 ? 12.588 -4.012 -13.492 1.00 90.62 109 LEU A C 1
ATOM 831 O O . LEU A 1 109 ? 11.463 -4.056 -13.006 1.00 90.62 109 LEU A O 1
ATOM 835 N N . LEU A 1 110 ? 12.912 -3.114 -14.427 1.00 92.25 110 LEU A N 1
ATOM 836 C CA . LEU A 1 110 ? 11.991 -2.064 -14.893 1.00 92.25 110 LEU A CA 1
ATOM 837 C C . LEU A 1 110 ? 10.747 -2.621 -15.589 1.00 92.25 110 LEU A C 1
ATOM 839 O O . LEU A 1 110 ? 9.686 -1.990 -15.585 1.00 92.25 110 LEU A O 1
ATOM 843 N N . ARG A 1 111 ? 10.864 -3.809 -16.193 1.00 92.75 111 ARG A N 1
ATOM 844 C CA . ARG A 1 111 ? 9.762 -4.448 -16.911 1.00 92.75 111 ARG A CA 1
ATOM 845 C C . ARG A 1 111 ? 8.519 -4.598 -16.036 1.00 92.75 111 ARG A C 1
ATOM 847 O O . ARG A 1 111 ? 7.425 -4.359 -16.537 1.00 92.75 111 ARG A O 1
ATOM 854 N N . THR A 1 112 ? 8.659 -4.977 -14.766 1.00 91.06 112 THR A N 1
ATOM 855 C CA . THR A 1 112 ? 7.507 -5.220 -13.879 1.00 91.06 112 THR A CA 1
ATOM 856 C C . THR A 1 112 ? 6.760 -3.926 -13.552 1.00 91.06 112 THR A C 1
ATOM 858 O O . THR A 1 112 ? 5.532 -3.894 -13.652 1.00 91.06 112 THR A O 1
ATOM 861 N N . SER A 1 113 ? 7.484 -2.843 -13.258 1.00 91.50 113 SER A N 1
ATOM 862 C CA . SER A 1 113 ? 6.905 -1.521 -12.986 1.00 91.50 113 SER A CA 1
ATOM 863 C C . SER A 1 113 ? 6.201 -0.928 -14.209 1.00 91.50 113 SER A C 1
ATOM 865 O O . SER A 1 113 ? 5.140 -0.326 -14.079 1.00 91.50 113 SER A O 1
ATOM 867 N N . ILE A 1 114 ? 6.742 -1.121 -15.416 1.00 92.56 114 ILE A N 1
ATOM 868 C CA . ILE A 1 114 ? 6.109 -0.615 -16.646 1.00 92.56 114 ILE A CA 1
ATOM 869 C C . ILE A 1 114 ? 4.888 -1.459 -17.011 1.00 92.56 114 ILE A C 1
ATOM 871 O O . ILE A 1 114 ? 3.853 -0.905 -17.377 1.00 92.56 114 ILE A O 1
ATOM 875 N N . MET A 1 115 ? 4.982 -2.784 -16.871 1.00 92.56 115 MET A N 1
ATOM 876 C CA . MET A 1 115 ? 3.898 -3.716 -17.193 1.00 92.56 115 MET A CA 1
ATOM 877 C C . MET A 1 115 ? 2.605 -3.402 -16.433 1.00 92.56 115 MET A C 1
ATOM 879 O O . MET A 1 115 ? 1.520 -3.567 -16.986 1.00 92.56 115 MET A O 1
ATOM 883 N N . SER A 1 116 ? 2.707 -2.930 -15.186 1.00 89.75 116 SER A N 1
ATOM 884 C CA . SER A 1 116 ? 1.541 -2.590 -14.360 1.00 89.75 116 SER A CA 1
ATOM 885 C C . SER A 1 116 ? 0.809 -1.320 -14.820 1.00 89.75 116 SER A C 1
ATOM 887 O O . SER A 1 116 ? -0.352 -1.120 -14.460 1.00 89.75 116 SER A O 1
ATOM 889 N N . LYS A 1 117 ? 1.455 -0.468 -15.629 1.00 86.62 117 LYS A N 1
ATOM 890 C CA . LYS A 1 117 ? 0.905 0.811 -16.114 1.00 86.62 117 LYS A CA 1
ATOM 891 C C . LYS A 1 117 ? 0.592 0.786 -17.610 1.00 86.62 117 LYS A C 1
ATOM 893 O O . LYS A 1 117 ? -0.476 1.244 -18.017 1.00 86.62 117 LYS A O 1
ATOM 898 N N . GLN A 1 118 ? 1.506 0.243 -18.414 1.00 86.62 118 GLN A N 1
ATOM 899 C CA . GLN A 1 118 ? 1.420 0.157 -19.869 1.00 86.62 118 GLN A CA 1
ATOM 900 C C . GLN A 1 118 ? 1.666 -1.283 -20.326 1.00 86.62 118 GLN A C 1
ATOM 902 O O . GLN A 1 118 ? 2.801 -1.726 -20.503 1.00 86.62 118 GLN A O 1
ATOM 907 N N . TYR A 1 119 ? 0.571 -1.997 -20.561 1.00 86.44 119 TYR A N 1
ATOM 908 C CA . TYR A 1 119 ? 0.597 -3.380 -21.018 1.00 86.44 119 TYR A CA 1
ATOM 909 C C . TYR A 1 119 ? 0.924 -3.494 -22.516 1.00 86.44 119 TYR A C 1
ATOM 911 O O . TYR A 1 119 ? 0.431 -2.709 -23.331 1.00 86.44 119 TYR A O 1
ATOM 919 N N . GLY A 1 120 ? 1.723 -4.494 -22.888 1.00 89.12 120 GLY A N 1
ATOM 920 C CA . GLY A 1 120 ? 2.007 -4.902 -24.267 1.00 89.12 120 GLY A CA 1
ATOM 921 C C . GLY A 1 120 ? 3.275 -4.293 -24.873 1.00 89.12 120 GLY A C 1
ATOM 922 O O . GLY A 1 120 ? 3.815 -4.845 -25.830 1.00 89.12 120 GLY A O 1
ATOM 923 N N . SER A 1 121 ? 3.780 -3.196 -24.306 1.00 91.31 121 SER A N 1
ATOM 924 C CA . SER A 1 121 ? 5.012 -2.525 -24.754 1.00 91.31 121 SER A CA 1
ATOM 925 C C . SER A 1 121 ? 6.104 -2.521 -23.683 1.00 91.31 121 SER A C 1
ATOM 927 O O . SER A 1 121 ? 7.133 -1.865 -23.856 1.00 91.31 121 SER A O 1
ATOM 929 N N . GLU A 1 122 ? 5.911 -3.239 -22.575 1.00 92.38 122 GLU A N 1
ATOM 930 C CA . GLU A 1 122 ? 6.756 -3.143 -21.387 1.00 92.38 122 GLU A CA 1
ATOM 931 C C . GLU A 1 122 ? 8.207 -3.544 -21.650 1.00 92.38 122 GLU A C 1
ATOM 933 O O . GLU A 1 122 ? 9.114 -2.873 -21.177 1.00 92.38 122 GLU A O 1
ATOM 938 N N . THR A 1 123 ? 8.455 -4.586 -22.449 1.00 90.62 123 THR A N 1
ATOM 939 C CA . THR A 1 123 ? 9.820 -5.048 -22.742 1.00 90.62 123 THR A CA 1
ATOM 940 C C . THR A 1 123 ? 10.579 -4.044 -23.603 1.00 90.62 123 THR A C 1
ATOM 942 O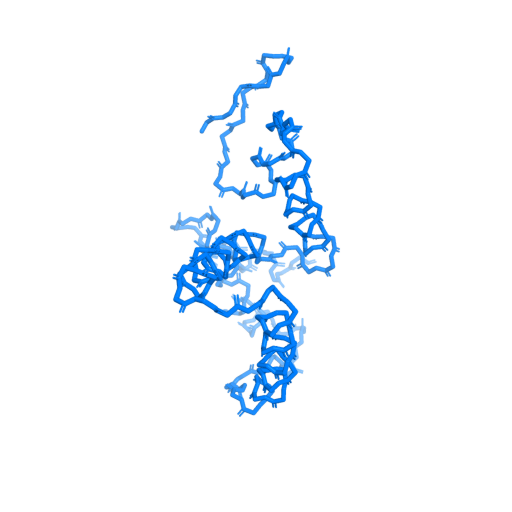 O . THR A 1 123 ? 11.764 -3.805 -23.386 1.00 90.62 123 THR A O 1
ATOM 945 N N . PHE A 1 124 ? 9.892 -3.434 -24.570 1.00 92.88 124 PHE A N 1
ATOM 946 C CA . PHE A 1 124 ? 10.480 -2.417 -25.435 1.00 92.88 124 PHE A CA 1
ATOM 947 C C . PHE A 1 124 ? 10.789 -1.137 -24.651 1.00 92.88 124 PHE A C 1
ATOM 949 O O . PHE A 1 124 ? 11.908 -0.631 -24.712 1.00 92.88 124 PHE A O 1
ATOM 956 N N . LEU A 1 125 ? 9.822 -0.654 -23.865 1.00 93.94 125 LEU A N 1
ATOM 957 C CA . LEU A 1 125 ? 9.983 0.540 -23.037 1.00 93.94 125 LEU A CA 1
ATOM 958 C C . LEU A 1 125 ? 11.035 0.340 -21.942 1.00 93.94 125 LEU A C 1
ATOM 960 O O . LEU A 1 125 ? 11.864 1.222 -21.749 1.00 93.94 125 LEU A O 1
ATOM 964 N N . ALA A 1 126 ? 11.063 -0.821 -21.279 1.00 93.94 126 ALA A N 1
ATOM 965 C CA . ALA A 1 126 ? 12.057 -1.128 -20.251 1.00 93.94 126 ALA A CA 1
ATOM 966 C C . ALA A 1 126 ? 13.482 -1.034 -20.795 1.00 93.94 126 ALA A C 1
ATOM 968 O O . ALA A 1 126 ? 14.340 -0.438 -20.151 1.00 93.94 126 ALA A O 1
ATOM 969 N N . LYS A 1 127 ? 13.719 -1.557 -22.004 1.00 92.88 127 LYS A N 1
ATOM 970 C CA . LYS A 1 127 ? 15.036 -1.497 -22.638 1.00 92.88 127 LYS A CA 1
ATOM 971 C C . LYS A 1 127 ? 15.443 -0.067 -22.985 1.00 92.88 127 LYS A C 1
ATOM 973 O O . LYS A 1 127 ? 16.586 0.300 -22.754 1.00 92.88 127 LYS A O 1
ATOM 978 N N . LEU A 1 128 ? 14.520 0.735 -23.519 1.00 94.06 128 LEU A N 1
ATOM 979 C CA . LEU A 1 128 ? 14.793 2.142 -23.824 1.00 94.06 128 LEU A CA 1
ATOM 980 C C . LEU A 1 128 ? 15.091 2.954 -22.561 1.00 94.06 128 LEU A C 1
ATOM 982 O O . LEU A 1 128 ? 16.017 3.755 -22.563 1.00 94.06 128 LEU A O 1
ATOM 986 N N . ILE A 1 129 ? 14.332 2.728 -21.487 1.00 93.19 129 ILE A N 1
ATOM 987 C CA . ILE A 1 129 ? 14.523 3.425 -20.210 1.00 93.19 129 ILE A CA 1
ATOM 988 C C . ILE A 1 129 ? 15.834 2.987 -19.548 1.00 93.19 129 ILE A C 1
ATOM 990 O O . ILE A 1 129 ? 16.548 3.830 -19.026 1.00 93.19 129 ILE A O 1
ATOM 994 N N . ALA A 1 130 ? 16.192 1.700 -19.613 1.00 91.06 130 ALA A N 1
ATOM 995 C CA . ALA A 1 130 ? 17.459 1.193 -19.080 1.00 91.06 130 ALA A CA 1
ATOM 996 C C . ALA A 1 130 ? 18.699 1.689 -19.852 1.00 91.06 130 ALA A C 1
ATOM 998 O O . ALA A 1 130 ? 19.806 1.622 -19.329 1.00 91.06 130 ALA A O 1
ATOM 999 N N . GLN A 1 131 ? 18.531 2.130 -21.105 1.00 90.00 131 GLN A N 1
ATOM 1000 C CA . GLN A 1 131 ? 19.608 2.663 -21.948 1.00 90.00 131 GLN A CA 1
ATOM 1001 C C . GLN A 1 131 ? 19.831 4.174 -21.796 1.00 90.00 131 GLN A C 1
ATOM 1003 O O . GLN A 1 131 ? 20.856 4.665 -22.273 1.00 90.00 131 GLN A O 1
ATOM 1008 N N . ALA A 1 132 ? 18.865 4.890 -21.217 1.00 85.06 132 ALA A N 1
ATOM 1009 C CA . ALA A 1 132 ? 18.912 6.336 -21.012 1.00 85.06 132 ALA A CA 1
ATOM 1010 C C . ALA A 1 132 ? 19.836 6.711 -19.845 1.00 85.06 132 ALA A C 1
ATOM 1012 O O . ALA A 1 132 ? 20.545 7.734 -19.986 1.00 85.06 132 ALA A O 1
#

Foldseek 3Di:
DAQAPVRDDDDFPDPLVVLVRDDDDDPVVVVLNVVLVVVCVPPNDCSVVSNVVVVVLVVVLVVCVVVPDDPVVSVVVVVVVVVVCVVCVVVPDPDDQPDLLPLVSQLVVQLVVCCVTDNPCSSVVSSVVSVD

pLDDT: mean 92.88, std 4.12, range [82.75, 98.44]

Secondary structure (DSSP, 8-state):
-EE-TT--EE----HHHHHHHS----HHHHHHHHHHHHHHHHHS--HHHHHHHHHHHHHHHHHHHHHT--HHHHHHHHHHHHHHHHHHGGGG-----S-TT-HHHHHHHHHHHHHTTSTTSHHHHHHHHHH-